Protein AF-G8TFI2-F1 (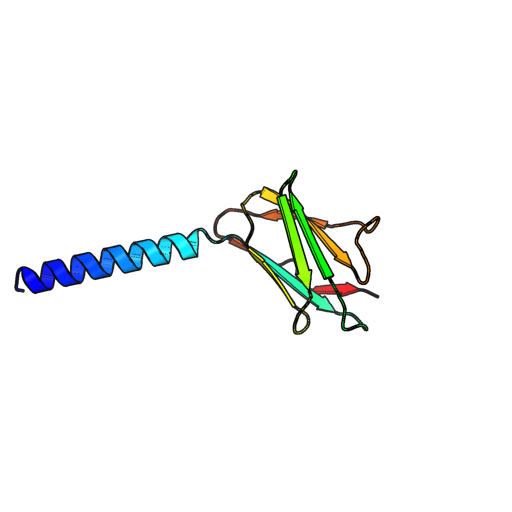afdb_monomer)

Radius of gyration: 19.28 Å; Cα contacts (8 Å, |Δi|>4): 176; chains: 1; bounding box: 40×26×60 Å

Sequence (102 aa):
MDKTVATFIGVVCVVVGLHASRAMHQTNITGKVSSERDSVWVFAVNGKDSLKTMVSNGKFRFKVKPGAWRVTVTKKHPIDEGGQTVEVSEGRTLDMGTIILN

Solvent-accessible surface area (backbone atoms only — not comparable to full-atom values): 5851 Å² total; per-residue (Å²): 133,56,72,68,58,55,52,51,52,52,53,52,52,52,52,52,50,55,55,48,50,59,59,50,58,48,16,31,44,33,34,35,47,49,52,97,59,80,70,34,38,38,38,39,38,40,96,90,49,72,50,76,47,64,45,52,96,48,26,46,76,44,82,50,77,62,44,64,32,38,36,29,75,36,76,64,84,76,85,82,62,80,55,54,75,44,79,38,55,77,38,35,73,44,71,73,48,75,44,77,50,131

pLDDT: mean 90.27, std 9.47, range [54.78, 98.06]

Nearest PDB structures (foldseek):
  6d10-assembly1_A  TM=6.790E-01  e=4.500E-02  Pseudomonas aeruginosa PAO1
  7s8u-assembly1_A  TM=5.318E-01  e=6.971E-02  Equus caballus
  7pmw-assembly1_A  TM=5.169E-01  e=4.274E-01  Homo sapiens
  7tvj-assembly1_B  TM=5.759E-01  e=8.598E+00  synthetic construct
  8ro2-assembly1_A  TM=1.958E-01  e=1.092E+00  Homo sapiens

Structure (mmCIF, N/CA/C/O backbone):
data_AF-G8TFI2-F1
#
_entry.id   AF-G8TFI2-F1
#
loop_
_atom_site.group_PDB
_atom_site.id
_atom_site.type_symbol
_atom_site.label_atom_id
_atom_site.label_alt_id
_atom_site.label_comp_id
_atom_site.label_asym_id
_atom_site.label_entity_id
_atom_site.label_seq_id
_atom_site.pdbx_PDB_ins_code
_atom_site.Cartn_x
_atom_site.Cartn_y
_atom_site.Cartn_z
_atom_site.occupancy
_atom_site.B_iso_or_equiv
_atom_site.auth_seq_id
_atom_site.auth_comp_id
_atom_site.auth_asym_id
_atom_site.auth_atom_id
_atom_site.pdbx_PDB_model_num
ATOM 1 N N . MET A 1 1 ? 21.184 -6.133 -41.954 1.00 64.06 1 MET A N 1
ATOM 2 C CA . MET A 1 1 ? 20.145 -5.393 -41.211 1.00 64.06 1 MET A CA 1
ATOM 3 C C . MET A 1 1 ? 20.298 -3.930 -41.556 1.00 64.06 1 MET A C 1
ATOM 5 O O . MET A 1 1 ? 21.393 -3.402 -41.397 1.00 64.06 1 MET A O 1
ATOM 9 N N . ASP A 1 2 ? 19.243 -3.310 -42.071 1.00 89.19 2 ASP A N 1
ATOM 10 C CA . ASP A 1 2 ? 19.311 -1.920 -42.511 1.00 89.19 2 ASP A CA 1
ATOM 11 C C . ASP A 1 2 ? 19.384 -0.979 -41.311 1.00 89.19 2 ASP A C 1
ATOM 13 O O . ASP A 1 2 ? 18.817 -1.254 -40.250 1.00 89.19 2 ASP A O 1
ATOM 17 N N . LYS A 1 3 ? 20.082 0.149 -41.478 1.00 87.56 3 LYS A N 1
ATOM 18 C CA . LYS A 1 3 ? 20.286 1.143 -40.411 1.00 87.56 3 LYS A CA 1
ATOM 19 C C . LYS A 1 3 ? 18.956 1.581 -39.790 1.00 87.56 3 LYS A C 1
ATOM 21 O O . LYS A 1 3 ? 18.861 1.684 -38.575 1.00 87.56 3 LYS A O 1
ATOM 26 N N . THR A 1 4 ? 17.914 1.722 -40.607 1.00 92.44 4 THR A N 1
ATOM 27 C CA . THR A 1 4 ? 16.553 2.064 -40.172 1.00 92.44 4 THR A CA 1
ATOM 28 C C . THR A 1 4 ? 15.945 1.013 -39.242 1.00 92.44 4 THR A C 1
ATOM 30 O O . THR A 1 4 ? 15.355 1.363 -38.222 1.00 92.44 4 THR A O 1
ATOM 33 N N . VAL A 1 5 ? 16.126 -0.276 -39.550 1.00 94.00 5 VAL A N 1
ATOM 34 C CA . VAL A 1 5 ? 15.628 -1.380 -38.712 1.00 94.00 5 VAL A CA 1
ATOM 35 C C . VAL A 1 5 ? 16.362 -1.395 -37.372 1.00 94.00 5 VAL A C 1
ATOM 37 O O . VAL A 1 5 ? 15.729 -1.516 -36.325 1.00 94.00 5 VAL A O 1
ATOM 40 N N . ALA A 1 6 ? 17.682 -1.189 -37.388 1.00 92.69 6 ALA A N 1
ATOM 41 C CA . ALA A 1 6 ? 18.479 -1.097 -36.167 1.00 92.69 6 ALA A CA 1
ATOM 42 C C . ALA A 1 6 ? 18.059 0.098 -35.288 1.00 92.69 6 ALA A C 1
ATOM 44 O O . ALA A 1 6 ? 17.901 -0.056 -34.077 1.00 92.69 6 ALA A O 1
ATOM 45 N N . THR A 1 7 ? 17.814 1.270 -35.888 1.00 94.88 7 THR A N 1
ATOM 46 C CA . THR A 1 7 ? 17.320 2.455 -35.168 1.00 94.88 7 THR A CA 1
ATOM 47 C C . THR A 1 7 ? 15.948 2.207 -34.547 1.00 94.88 7 THR A C 1
ATOM 49 O O . THR A 1 7 ? 15.743 2.539 -33.381 1.00 94.88 7 THR A O 1
ATOM 52 N N . PHE A 1 8 ? 15.020 1.591 -35.283 1.00 95.38 8 PHE A N 1
ATOM 53 C CA . PHE A 1 8 ? 13.682 1.301 -34.770 1.00 95.38 8 PHE A CA 1
ATOM 54 C C . PHE A 1 8 ? 13.718 0.350 -33.565 1.00 95.38 8 PHE A C 1
ATOM 56 O O . PHE A 1 8 ? 13.115 0.647 -32.535 1.00 95.38 8 PHE A O 1
ATOM 63 N N . ILE A 1 9 ? 14.489 -0.742 -33.651 1.00 95.69 9 ILE A N 1
ATOM 64 C CA . ILE A 1 9 ? 14.685 -1.673 -32.528 1.00 95.69 9 ILE A CA 1
ATOM 65 C C . ILE A 1 9 ? 15.277 -0.938 -31.321 1.00 95.69 9 ILE A C 1
ATOM 67 O O . ILE A 1 9 ? 14.774 -1.086 -30.209 1.00 95.69 9 ILE A O 1
ATOM 71 N N . GLY A 1 10 ? 16.295 -0.098 -31.539 1.00 96.25 10 GLY A N 1
ATOM 72 C CA . GLY A 1 10 ? 16.907 0.698 -30.475 1.00 96.25 10 GLY A CA 1
ATOM 73 C C . GLY A 1 10 ? 15.896 1.578 -29.734 1.00 96.25 10 GLY A C 1
ATOM 74 O O . GLY A 1 10 ? 15.856 1.565 -28.505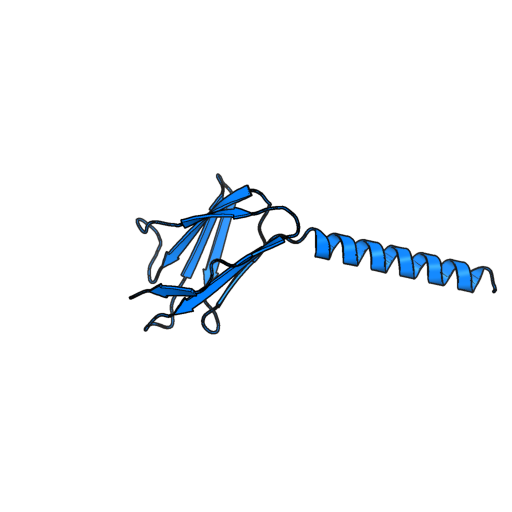 1.00 96.25 10 GLY A O 1
ATOM 75 N N . VAL A 1 11 ? 15.028 2.288 -30.463 1.00 96.50 11 VAL A N 1
ATOM 76 C CA . VAL A 1 11 ? 13.981 3.131 -29.861 1.00 96.50 11 VAL A CA 1
ATOM 77 C C . VAL A 1 11 ? 12.982 2.293 -29.062 1.00 96.50 11 VAL A C 1
ATOM 79 O O . VAL A 1 11 ? 12.675 2.642 -27.921 1.00 96.50 11 VAL A O 1
ATOM 82 N N . VAL A 1 12 ? 12.510 1.168 -29.611 1.00 96.56 12 VAL A N 1
ATOM 83 C CA . VAL A 1 12 ? 11.579 0.270 -28.905 1.00 96.56 12 VAL A CA 1
ATOM 84 C C . VAL A 1 12 ? 12.200 -0.249 -27.606 1.00 96.56 12 VAL A C 1
ATOM 86 O O . VAL A 1 12 ? 11.553 -0.195 -26.562 1.00 96.56 12 VAL A O 1
ATOM 89 N N . CYS A 1 13 ? 13.463 -0.682 -27.631 1.00 95.12 13 CYS A N 1
ATOM 90 C CA . CYS A 1 13 ? 14.167 -1.150 -26.436 1.00 95.12 13 CYS A CA 1
ATOM 91 C C . CYS A 1 13 ? 14.274 -0.065 -25.355 1.00 95.12 13 CYS A C 1
ATOM 93 O O . CYS A 1 13 ? 14.042 -0.357 -24.182 1.00 95.12 13 CYS A O 1
ATOM 95 N N . VAL A 1 14 ? 14.570 1.184 -25.730 1.00 95.94 14 VAL A N 1
ATOM 96 C CA . VAL A 1 14 ? 14.638 2.308 -24.778 1.00 95.94 14 VAL A CA 1
ATOM 97 C C . VAL A 1 14 ? 13.271 2.584 -24.151 1.00 95.94 14 VAL A C 1
ATOM 99 O O . VAL A 1 14 ? 13.175 2.735 -22.932 1.00 95.94 14 VAL A O 1
ATOM 102 N N . VAL A 1 15 ? 12.203 2.607 -24.954 1.00 94.94 15 VAL A N 1
ATOM 103 C CA . VAL A 1 15 ? 10.838 2.842 -24.458 1.00 94.94 15 VAL A CA 1
ATOM 104 C C . VAL A 1 15 ? 10.414 1.725 -23.505 1.00 94.94 15 VAL A C 1
ATOM 106 O O . VAL A 1 15 ? 9.971 2.003 -22.390 1.00 94.94 15 VAL A O 1
ATOM 109 N N . VAL A 1 16 ? 10.603 0.463 -23.897 1.00 93.94 16 VAL A N 1
ATOM 110 C CA . VAL A 1 16 ? 10.288 -0.692 -23.045 1.00 93.94 16 VAL A CA 1
ATOM 111 C C . VAL A 1 16 ? 11.094 -0.644 -21.747 1.00 93.94 16 VAL A C 1
ATOM 113 O O . VAL A 1 16 ? 10.519 -0.818 -20.674 1.00 93.94 16 VAL A O 1
ATOM 116 N N . GLY A 1 17 ? 12.391 -0.333 -21.819 1.00 91.12 17 GLY A N 1
ATOM 117 C CA . GLY A 1 17 ? 13.251 -0.194 -20.645 1.00 91.12 17 GLY A CA 1
ATOM 118 C C . GLY A 1 17 ? 12.770 0.886 -19.673 1.00 91.12 17 GLY A C 1
ATOM 119 O O . GLY A 1 17 ? 12.713 0.650 -18.467 1.00 91.12 17 GLY A O 1
ATOM 120 N N . LEU A 1 18 ? 12.344 2.046 -20.182 1.00 91.62 18 LEU A N 1
ATOM 121 C CA . LEU A 1 18 ? 11.806 3.131 -19.357 1.00 91.62 18 LEU A CA 1
ATOM 122 C C . LEU A 1 18 ? 10.472 2.761 -18.689 1.00 91.62 18 LEU A C 1
ATOM 124 O O . LEU A 1 18 ? 10.222 3.125 -17.539 1.00 91.62 18 LEU A O 1
ATOM 128 N N . HIS A 1 19 ? 9.594 2.046 -19.393 1.00 89.81 19 HIS A N 1
ATOM 129 C CA . HIS A 1 19 ? 8.334 1.585 -18.811 1.00 89.81 19 HIS A CA 1
ATOM 130 C C . HIS A 1 19 ? 8.557 0.488 -17.764 1.00 89.81 19 HIS A C 1
ATOM 132 O O . HIS A 1 19 ? 7.931 0.524 -16.701 1.00 89.81 19 HIS A O 1
ATOM 138 N N . ALA A 1 20 ? 9.479 -0.441 -18.027 1.00 84.50 20 ALA A N 1
ATOM 139 C CA . ALA A 1 20 ? 9.856 -1.487 -17.086 1.00 84.50 20 ALA A CA 1
ATOM 140 C C . ALA A 1 20 ? 10.466 -0.900 -15.805 1.00 84.50 20 ALA A C 1
ATOM 142 O O . ALA A 1 20 ? 10.044 -1.278 -14.714 1.00 84.50 20 ALA A O 1
ATOM 143 N N . SER A 1 21 ? 11.372 0.081 -15.906 1.00 82.81 21 SER A N 1
ATOM 144 C CA . SER A 1 21 ? 11.969 0.717 -14.724 1.00 82.81 21 SER A CA 1
ATOM 145 C C . SER A 1 21 ? 10.913 1.401 -13.853 1.00 82.81 21 SER A C 1
ATOM 147 O O . SER A 1 21 ? 10.854 1.166 -12.648 1.00 82.81 21 SER A O 1
ATOM 149 N N . ARG A 1 22 ? 9.987 2.161 -14.452 1.00 80.81 22 ARG A N 1
ATOM 150 C CA . ARG A 1 22 ? 8.870 2.782 -13.714 1.00 80.81 22 ARG A CA 1
ATOM 151 C C . ARG A 1 22 ? 8.000 1.761 -12.983 1.00 80.81 22 ARG A C 1
ATOM 153 O O . ARG A 1 22 ? 7.556 2.038 -11.870 1.00 80.81 22 ARG A O 1
ATOM 160 N N . ALA A 1 23 ? 7.749 0.604 -13.593 1.00 75.56 23 ALA A N 1
ATOM 161 C CA . ALA A 1 23 ? 7.013 -0.477 -12.947 1.00 75.56 23 ALA A CA 1
ATOM 162 C C . ALA A 1 23 ? 7.809 -1.100 -11.787 1.00 75.56 23 ALA A C 1
ATOM 164 O O . ALA A 1 23 ? 7.231 -1.367 -10.736 1.00 75.56 23 ALA A O 1
ATOM 165 N N . MET A 1 24 ? 9.125 -1.272 -11.944 1.00 77.94 24 MET A N 1
ATOM 166 C CA . MET A 1 24 ? 10.008 -1.834 -10.915 1.00 77.94 24 MET A CA 1
ATOM 167 C C . MET A 1 24 ? 10.180 -0.923 -9.700 1.00 77.94 24 MET A C 1
ATOM 169 O O . MET A 1 24 ? 10.325 -1.435 -8.601 1.00 77.94 24 MET A O 1
ATOM 173 N N . HIS A 1 25 ? 10.109 0.401 -9.854 1.00 84.06 25 HIS A N 1
ATOM 174 C CA . HIS A 1 25 ? 10.161 1.335 -8.718 1.00 84.06 25 HIS A CA 1
ATOM 175 C C . HIS A 1 25 ? 8.810 1.494 -7.996 1.00 84.06 25 HIS A C 1
ATOM 177 O O . HIS A 1 25 ? 8.707 2.200 -6.987 1.00 84.06 25 HIS A O 1
ATOM 183 N N . GLN A 1 26 ? 7.744 0.844 -8.480 1.00 87.00 26 GLN A N 1
ATOM 184 C CA . GLN A 1 26 ? 6.436 0.952 -7.851 1.00 87.00 26 GLN A CA 1
ATOM 185 C C . GLN A 1 26 ? 6.410 0.216 -6.508 1.00 87.00 26 GLN A C 1
ATOM 187 O O . GLN A 1 26 ? 6.457 -1.009 -6.439 1.00 87.00 26 GLN A O 1
ATOM 192 N N . THR A 1 27 ? 6.229 0.985 -5.442 1.00 95.19 27 THR A N 1
ATOM 193 C CA . THR A 1 27 ? 6.149 0.473 -4.075 1.00 95.19 27 THR A CA 1
ATOM 194 C C . THR A 1 27 ? 4.687 0.426 -3.633 1.00 95.19 27 THR A C 1
ATOM 196 O O . THR A 1 27 ? 3.943 1.386 -3.853 1.00 95.19 27 THR A O 1
ATOM 199 N N . ASN A 1 28 ? 4.235 -0.696 -3.066 1.00 96.81 28 ASN A N 1
ATOM 200 C CA . ASN A 1 28 ? 2.825 -0.881 -2.709 1.00 96.81 28 ASN A CA 1
ATOM 201 C C . ASN A 1 28 ? 2.638 -1.470 -1.310 1.00 96.81 28 ASN A C 1
ATOM 203 O O . ASN A 1 28 ? 3.451 -2.269 -0.858 1.00 96.81 28 ASN A O 1
ATOM 207 N N . ILE A 1 29 ? 1.505 -1.148 -0.687 1.00 98.00 29 ILE A N 1
ATOM 208 C CA . ILE A 1 29 ? 0.972 -1.858 0.482 1.00 98.00 29 ILE A CA 1
ATOM 209 C C . ILE A 1 29 ? -0.335 -2.517 0.052 1.00 98.00 29 ILE A C 1
ATOM 211 O O . ILE A 1 29 ? -1.191 -1.852 -0.535 1.00 98.00 29 ILE A O 1
ATOM 215 N N . THR A 1 30 ? -0.502 -3.806 0.315 1.00 98.06 30 THR A N 1
ATOM 216 C CA . THR A 1 30 ? -1.736 -4.546 0.032 1.00 98.06 30 THR A CA 1
ATOM 217 C C . THR A 1 30 ? -2.210 -5.303 1.256 1.00 98.06 30 THR A C 1
ATOM 219 O O . THR A 1 30 ? -1.450 -5.525 2.190 1.00 98.06 30 THR A O 1
ATOM 222 N N . GLY A 1 31 ? -3.465 -5.729 1.229 1.00 97.44 31 GLY A N 1
ATOM 223 C CA . GLY A 1 31 ? -3.982 -6.674 2.204 1.00 97.44 31 GLY A CA 1
ATOM 224 C C . GLY A 1 31 ? -5.388 -7.128 1.854 1.00 97.44 31 GLY A C 1
ATOM 225 O O . GLY A 1 31 ? -6.060 -6.555 0.986 1.00 97.44 31 GLY A O 1
ATOM 226 N N . LYS A 1 32 ? -5.819 -8.182 2.538 1.00 96.75 32 LYS A N 1
ATOM 227 C CA . LYS A 1 32 ? -7.194 -8.671 2.549 1.00 96.75 32 LYS A CA 1
ATOM 228 C C . LYS A 1 32 ? -7.874 -8.216 3.830 1.00 96.75 32 LYS A C 1
ATOM 230 O O . LYS A 1 32 ? -7.238 -8.121 4.875 1.00 96.75 32 LYS A O 1
ATOM 235 N N . VAL A 1 33 ? -9.171 -7.980 3.751 1.00 94.62 33 VAL A N 1
ATOM 236 C CA . VAL A 1 33 ? -9.999 -7.605 4.889 1.00 94.62 33 VAL A CA 1
ATOM 237 C C . VAL A 1 33 ? -11.195 -8.538 4.943 1.00 94.62 33 VAL A C 1
ATOM 239 O O . VAL A 1 33 ? -11.953 -8.636 3.979 1.00 94.62 33 VAL A O 1
ATOM 242 N N . SER A 1 34 ? -11.345 -9.208 6.079 1.00 92.94 34 SER A N 1
ATOM 243 C CA . SER A 1 34 ? -12.526 -9.985 6.434 1.00 92.94 34 SER A CA 1
ATOM 244 C C . SER A 1 34 ? -13.338 -9.170 7.432 1.00 92.94 34 SER A C 1
ATOM 246 O O . SER A 1 34 ? -12.851 -8.855 8.515 1.00 92.94 34 SER A O 1
ATOM 248 N N . SER A 1 35 ? -14.551 -8.790 7.054 1.00 87.88 35 SER A N 1
ATOM 249 C CA . SER A 1 35 ? -15.450 -7.958 7.852 1.00 87.88 35 SER A CA 1
ATOM 250 C C . SER A 1 35 ? -16.880 -8.394 7.574 1.00 87.88 35 SER A C 1
ATOM 252 O O . SER A 1 35 ? -17.217 -8.693 6.433 1.00 87.88 35 SER A O 1
ATOM 254 N N . GLU A 1 36 ? -17.729 -8.380 8.598 1.00 85.19 36 GLU A N 1
ATOM 255 C CA . GLU A 1 36 ? -19.176 -8.610 8.454 1.00 85.19 36 GLU A CA 1
ATOM 256 C C . GLU A 1 36 ? -19.900 -7.440 7.764 1.00 85.19 36 GLU A C 1
ATOM 258 O O . GLU A 1 36 ? -21.072 -7.538 7.415 1.00 85.19 36 GLU A O 1
ATOM 263 N N . ARG A 1 37 ? -19.214 -6.303 7.600 1.00 77.56 37 ARG A N 1
ATOM 264 C CA . ARG A 1 37 ? -19.735 -5.092 6.956 1.00 77.56 37 ARG A CA 1
ATOM 265 C C . ARG A 1 37 ? -18.981 -4.771 5.675 1.00 77.56 37 ARG A C 1
ATOM 267 O O . ARG A 1 37 ? -17.753 -4.853 5.660 1.00 77.56 37 ARG A O 1
ATOM 274 N N . ASP A 1 38 ? -19.712 -4.255 4.688 1.00 73.62 38 ASP A N 1
ATOM 275 C CA . ASP A 1 38 ? -19.176 -3.899 3.366 1.00 73.62 38 ASP A CA 1
ATOM 276 C C . ASP A 1 38 ? -18.410 -2.565 3.340 1.00 73.62 38 ASP A C 1
ATOM 278 O O . ASP A 1 38 ? -17.504 -2.370 2.534 1.00 73.62 38 ASP A O 1
ATOM 282 N N . SER A 1 39 ? -18.745 -1.625 4.230 1.00 86.25 39 SER A N 1
ATOM 283 C CA . SER A 1 39 ? -18.109 -0.300 4.278 1.00 86.25 39 SER A CA 1
ATOM 284 C C . SER A 1 39 ? -16.899 -0.291 5.209 1.00 86.25 39 SER A C 1
ATOM 286 O O . SER A 1 39 ? -16.995 0.129 6.363 1.00 86.25 39 SER A O 1
ATOM 288 N N . VAL A 1 40 ? -15.754 -0.744 4.699 1.00 92.19 40 VAL A N 1
ATOM 289 C CA . VAL A 1 40 ? -14.466 -0.664 5.401 1.00 92.19 40 VAL A CA 1
ATOM 290 C C . VAL A 1 40 ? -13.527 0.290 4.676 1.00 92.19 40 VAL A C 1
ATOM 292 O O . VAL A 1 40 ? -13.361 0.230 3.458 1.00 92.19 40 VAL A O 1
ATOM 295 N N . TRP A 1 41 ? -12.882 1.159 5.442 1.00 92.81 41 TRP A N 1
ATOM 296 C CA . TRP A 1 41 ? -11.884 2.102 4.970 1.00 92.81 41 TRP A CA 1
ATOM 297 C C . TRP A 1 41 ? -10.498 1.711 5.457 1.00 92.81 41 TRP A C 1
ATOM 299 O O . TRP A 1 41 ? -10.317 1.225 6.570 1.00 92.81 41 TRP A O 1
ATOM 309 N N . VAL A 1 42 ? -9.507 1.980 4.621 1.00 94.62 42 VAL A N 1
ATOM 310 C CA . VAL A 1 42 ? -8.096 1.850 4.958 1.00 94.62 42 VAL A CA 1
ATOM 311 C C . VAL A 1 42 ? -7.461 3.221 4.845 1.00 94.62 42 VAL A C 1
ATOM 313 O O . VAL A 1 42 ? -7.693 3.941 3.872 1.00 94.62 42 VAL A O 1
ATOM 316 N N . PHE A 1 43 ? -6.660 3.575 5.837 1.00 95.00 43 PHE A N 1
ATOM 317 C CA . PHE A 1 43 ? -5.866 4.791 5.880 1.00 95.00 43 PHE A CA 1
ATOM 318 C C . PHE A 1 43 ? -4.401 4.406 6.017 1.00 95.00 43 PHE A C 1
ATOM 320 O O . PHE A 1 43 ? -4.077 3.495 6.770 1.00 95.00 43 PHE A O 1
ATOM 327 N N . ALA A 1 44 ? -3.519 5.100 5.311 1.00 95.75 44 ALA A N 1
ATOM 328 C CA . ALA A 1 44 ? -2.079 4.950 5.459 1.00 95.75 44 ALA A CA 1
ATOM 329 C C . ALA A 1 44 ? -1.466 6.334 5.670 1.00 95.75 44 ALA A C 1
ATOM 331 O O . ALA A 1 44 ? -1.754 7.250 4.902 1.00 95.75 44 ALA A O 1
ATOM 332 N N . VAL A 1 45 ? -0.647 6.495 6.708 1.00 95.31 45 VAL A N 1
ATOM 333 C CA . VAL A 1 45 ? -0.019 7.773 7.072 1.00 95.31 45 VAL A CA 1
ATOM 334 C C . VAL A 1 45 ? 1.488 7.592 7.222 1.00 95.31 45 VAL A C 1
ATOM 336 O O . VAL A 1 45 ? 1.936 6.676 7.910 1.00 95.31 45 VAL A O 1
ATOM 339 N N . ASN A 1 46 ? 2.261 8.487 6.614 1.00 95.38 46 ASN A N 1
ATOM 340 C CA . ASN A 1 46 ? 3.710 8.598 6.766 1.00 95.38 46 ASN A CA 1
ATOM 341 C C . ASN A 1 46 ? 4.064 10.087 6.897 1.00 95.38 46 ASN A C 1
ATOM 343 O O . ASN A 1 46 ? 4.037 10.842 5.925 1.00 95.38 46 ASN A O 1
ATOM 347 N N . GLY A 1 47 ? 4.336 10.535 8.125 1.00 91.31 47 GLY A N 1
ATOM 348 C CA . GLY A 1 47 ? 4.591 11.946 8.417 1.00 91.31 47 GLY A CA 1
ATOM 349 C C . GLY A 1 47 ? 3.427 12.847 7.987 1.00 91.31 47 GLY A C 1
ATOM 350 O O . GLY A 1 47 ? 2.360 12.814 8.595 1.00 91.31 47 GLY A O 1
ATOM 351 N N . LYS A 1 48 ? 3.648 13.662 6.947 1.00 92.69 48 LYS A N 1
ATOM 352 C CA . LYS A 1 48 ? 2.636 14.561 6.356 1.00 92.69 48 LYS A CA 1
ATOM 353 C C . LYS A 1 48 ? 1.869 13.930 5.190 1.00 92.69 48 LYS A C 1
ATOM 355 O O . LYS A 1 48 ? 0.822 14.448 4.810 1.00 92.69 48 LYS A O 1
ATOM 360 N N . ASP A 1 49 ? 2.382 12.840 4.625 1.00 94.50 49 ASP A N 1
ATOM 361 C CA . ASP A 1 49 ? 1.733 12.132 3.530 1.00 94.50 49 ASP A CA 1
ATOM 362 C C . ASP A 1 49 ? 0.640 11.220 4.110 1.00 94.50 49 ASP A C 1
ATOM 364 O O . ASP A 1 49 ? 0.851 10.495 5.087 1.00 94.50 49 ASP A O 1
ATOM 368 N N . SER A 1 50 ? -0.549 11.247 3.506 1.00 94.06 50 SER A N 1
ATOM 369 C CA . SER A 1 50 ? -1.644 10.348 3.872 1.00 94.06 50 SER A CA 1
ATOM 370 C C . SER A 1 50 ? -2.407 9.865 2.646 1.00 94.06 50 SER A C 1
ATOM 372 O O . SER A 1 50 ? -2.515 10.561 1.637 1.00 94.06 50 SER A O 1
ATOM 374 N N . LEU A 1 51 ? -2.925 8.645 2.735 1.00 95.50 51 LEU A N 1
ATOM 375 C CA . LEU A 1 51 ? -3.736 8.003 1.711 1.00 95.50 51 LEU A CA 1
ATOM 376 C C . LEU A 1 51 ? -4.961 7.375 2.367 1.00 95.50 51 LEU A C 1
ATOM 378 O O . LEU A 1 51 ? -4.905 6.902 3.502 1.00 95.50 51 LEU A O 1
ATOM 382 N N . LYS A 1 52 ? -6.062 7.336 1.621 1.00 94.62 52 LYS A N 1
ATOM 383 C CA . LYS A 1 52 ? -7.315 6.704 2.026 1.00 94.62 52 LYS A CA 1
ATOM 384 C C . LYS A 1 52 ? -7.856 5.892 0.861 1.00 94.62 52 LYS A C 1
ATOM 386 O O . LYS A 1 52 ? -7.847 6.366 -0.271 1.00 94.62 52 LYS A O 1
ATOM 391 N N . THR A 1 53 ? -8.348 4.692 1.135 1.00 95.12 53 THR A N 1
ATOM 392 C CA . THR A 1 53 ? -9.075 3.887 0.150 1.00 95.12 53 THR A CA 1
ATOM 393 C C . THR A 1 53 ? -10.184 3.087 0.816 1.00 95.12 53 THR A C 1
ATOM 395 O O . THR A 1 53 ? -10.097 2.772 2.002 1.00 95.12 53 THR A O 1
ATOM 398 N N . MET A 1 54 ? -11.237 2.774 0.070 1.00 93.50 54 MET A N 1
ATOM 399 C CA . MET A 1 54 ? -12.252 1.824 0.515 1.00 93.50 54 MET A CA 1
ATOM 400 C C . MET A 1 54 ? -11.784 0.409 0.169 1.00 93.50 54 MET A C 1
ATOM 402 O O . MET A 1 54 ? -11.169 0.186 -0.876 1.00 93.50 54 MET A O 1
ATOM 406 N N . VAL A 1 55 ? -12.074 -0.552 1.040 1.00 94.25 55 VAL A N 1
ATOM 407 C CA . VAL A 1 55 ? -11.888 -1.969 0.728 1.00 94.25 55 VAL A CA 1
ATOM 408 C C . VAL A 1 55 ? -12.837 -2.341 -0.409 1.00 94.25 55 VAL A C 1
ATOM 410 O O . VAL A 1 55 ? -14.034 -2.088 -0.339 1.00 94.25 55 VAL A O 1
ATOM 413 N N . SER A 1 56 ? -12.304 -2.966 -1.456 1.00 93.56 56 SER A N 1
ATOM 414 C CA . SER A 1 56 ? -13.077 -3.459 -2.596 1.00 93.56 56 SER A CA 1
ATOM 415 C C . SER A 1 56 ? -12.809 -4.946 -2.784 1.00 93.56 56 SER A C 1
ATOM 417 O O . SER A 1 56 ? -11.654 -5.374 -2.788 1.00 93.56 56 SER A O 1
ATOM 419 N N . ASN A 1 57 ? -13.871 -5.750 -2.906 1.00 92.06 57 ASN A N 1
ATOM 420 C CA . ASN A 1 57 ? -13.785 -7.213 -3.016 1.00 92.06 57 ASN A CA 1
ATOM 421 C C . ASN A 1 57 ? -12.919 -7.844 -1.905 1.00 92.06 57 ASN A C 1
ATOM 423 O O . ASN A 1 57 ? -12.070 -8.701 -2.165 1.00 92.06 57 ASN A O 1
ATOM 427 N N . GLY A 1 58 ? -13.079 -7.347 -0.671 1.00 93.00 58 GLY A N 1
ATOM 428 C CA . GLY A 1 58 ? -12.318 -7.796 0.498 1.00 93.00 58 GLY A CA 1
ATOM 429 C C . GLY A 1 58 ? -10.819 -7.491 0.432 1.00 93.00 58 GLY A C 1
ATOM 430 O O . GLY A 1 58 ? -10.039 -8.153 1.111 1.00 93.00 58 GLY A O 1
ATOM 431 N N . LYS A 1 59 ? -10.373 -6.549 -0.411 1.00 96.12 59 LYS A N 1
ATOM 432 C CA . LYS A 1 59 ? -8.957 -6.199 -0.592 1.00 96.12 59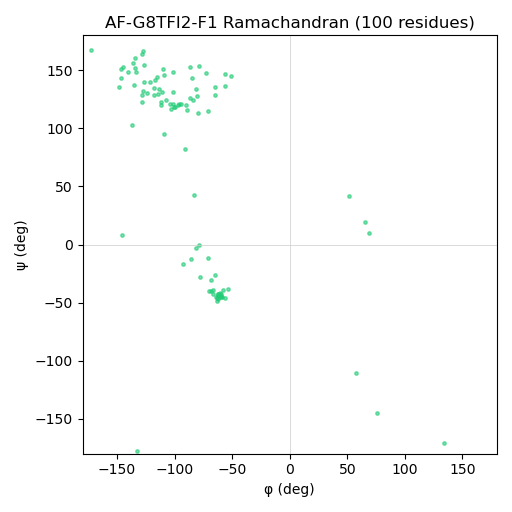 LYS A CA 1
ATOM 433 C C . LYS A 1 59 ? -8.739 -4.694 -0.641 1.00 96.12 59 LYS A C 1
ATOM 435 O O . LYS A 1 59 ? -9.617 -3.931 -1.033 1.00 96.12 59 LYS A O 1
ATOM 440 N N . PHE A 1 60 ? -7.524 -4.275 -0.311 1.00 96.50 60 PHE A N 1
ATOM 441 C CA . PHE A 1 60 ? -7.057 -2.912 -0.541 1.00 96.50 60 PHE A CA 1
ATOM 442 C C . PHE A 1 60 ? -5.657 -2.905 -1.156 1.00 96.50 60 PHE A C 1
ATOM 444 O O . PHE A 1 60 ? -4.907 -3.884 -1.090 1.00 96.50 60 PHE A O 1
ATOM 451 N N . ARG A 1 61 ? -5.312 -1.770 -1.767 1.00 97.12 61 ARG A N 1
ATOM 452 C CA . ARG A 1 61 ? -3.982 -1.492 -2.304 1.00 97.12 61 ARG A CA 1
ATOM 453 C C . ARG A 1 61 ? -3.686 -0.002 -2.200 1.00 97.12 61 ARG A C 1
ATOM 455 O O . ARG A 1 61 ? -4.502 0.815 -2.615 1.00 97.12 61 ARG A O 1
ATOM 462 N N . PHE A 1 62 ? -2.484 0.325 -1.749 1.00 97.12 62 PHE A N 1
ATOM 463 C CA . PHE A 1 62 ? -1.887 1.647 -1.878 1.00 97.12 62 PHE A CA 1
ATOM 464 C C . PHE A 1 62 ? -0.635 1.580 -2.735 1.00 97.12 62 PHE A C 1
ATOM 466 O O . PHE A 1 62 ? 0.143 0.639 -2.607 1.00 97.12 62 PHE A O 1
ATOM 473 N N . LYS A 1 63 ? -0.425 2.604 -3.564 1.00 96.06 63 LYS A N 1
ATOM 474 C CA . LYS A 1 63 ? 0.890 2.938 -4.112 1.00 96.06 63 LYS A CA 1
ATOM 475 C C . LYS A 1 63 ? 1.497 3.995 -3.194 1.00 96.06 63 LYS A C 1
ATOM 477 O O . LYS A 1 63 ? 0.887 5.044 -3.007 1.00 96.06 63 LYS A O 1
ATOM 482 N N . VAL A 1 64 ? 2.657 3.709 -2.618 1.00 95.56 64 VAL A N 1
ATOM 483 C CA . VAL A 1 64 ? 3.302 4.555 -1.605 1.00 95.56 64 VAL A CA 1
ATOM 484 C C . VAL A 1 64 ? 4.743 4.864 -1.983 1.00 95.56 64 VAL A C 1
ATOM 486 O O . VAL A 1 64 ? 5.309 4.229 -2.870 1.00 95.56 64 VAL A O 1
ATOM 489 N N . LYS A 1 65 ? 5.347 5.837 -1.301 1.00 94.69 65 LYS A N 1
ATOM 490 C CA . LYS A 1 65 ? 6.806 5.985 -1.277 1.00 94.69 65 LYS A CA 1
ATOM 491 C C . LYS A 1 65 ? 7.405 4.975 -0.285 1.00 94.69 65 LYS A C 1
ATOM 493 O O . LYS A 1 65 ? 6.710 4.609 0.668 1.00 94.69 65 LYS A O 1
ATOM 498 N N . PRO A 1 66 ? 8.664 4.553 -0.471 1.00 95.75 66 PRO A N 1
ATOM 499 C CA . PRO A 1 66 ? 9.369 3.749 0.524 1.00 95.75 66 PRO A CA 1
ATOM 500 C C . PRO A 1 66 ? 9.414 4.446 1.892 1.00 95.75 66 PRO A C 1
ATOM 502 O O . PRO A 1 66 ? 9.488 5.675 1.952 1.00 95.75 66 PRO A O 1
ATOM 505 N N . GLY A 1 67 ? 9.376 3.664 2.970 1.00 95.81 67 GLY A N 1
ATOM 506 C CA . GLY A 1 67 ? 9.487 4.129 4.355 1.00 95.81 67 GLY A CA 1
ATOM 507 C C . GLY A 1 67 ? 8.450 3.525 5.306 1.00 95.81 67 GLY A C 1
ATOM 508 O O . GLY A 1 67 ? 7.685 2.630 4.935 1.00 95.81 67 GLY A O 1
ATOM 509 N N . ALA A 1 68 ? 8.408 4.066 6.524 1.00 97.25 68 ALA A N 1
ATOM 510 C CA . ALA A 1 68 ? 7.513 3.645 7.598 1.00 97.25 68 ALA A CA 1
ATOM 511 C C . ALA A 1 68 ? 6.096 4.214 7.428 1.00 97.25 68 ALA A C 1
ATOM 513 O O . ALA A 1 68 ? 5.871 5.418 7.562 1.00 97.25 68 ALA A O 1
ATOM 514 N N . TRP A 1 69 ? 5.115 3.353 7.176 1.00 97.31 69 TRP A N 1
ATOM 515 C CA . TRP A 1 69 ? 3.708 3.733 7.067 1.00 97.31 69 TRP A CA 1
ATOM 516 C C . TRP A 1 69 ? 2.910 3.180 8.238 1.00 97.31 69 TRP A C 1
ATOM 518 O O . TRP A 1 69 ? 2.964 1.988 8.525 1.00 97.31 69 TRP A O 1
ATOM 528 N N . ARG A 1 70 ? 2.108 4.026 8.884 1.00 95.69 70 ARG A N 1
ATOM 529 C CA . ARG A 1 70 ? 1.079 3.581 9.826 1.00 95.69 70 ARG A CA 1
ATOM 530 C C . ARG A 1 70 ? -0.215 3.338 9.066 1.00 95.69 70 ARG A C 1
ATOM 532 O O . ARG A 1 70 ? -0.784 4.281 8.517 1.00 95.69 70 ARG A O 1
ATOM 539 N N . VAL A 1 71 ? -0.665 2.089 9.033 1.00 95.62 71 VAL A N 1
ATOM 540 C CA . VAL A 1 71 ? -1.873 1.664 8.323 1.00 95.62 71 VAL A CA 1
ATOM 541 C C . VAL A 1 71 ? -2.976 1.336 9.322 1.00 95.62 71 VAL A C 1
ATOM 543 O O . VAL A 1 71 ? -2.798 0.495 10.200 1.00 95.62 71 VAL A O 1
ATOM 546 N N . THR A 1 72 ? -4.125 1.982 9.169 1.00 94.25 72 THR A N 1
ATOM 547 C CA . THR A 1 72 ? -5.318 1.776 9.997 1.00 94.25 72 THR A CA 1
ATOM 548 C C . THR A 1 72 ? -6.446 1.264 9.114 1.00 94.25 72 THR A C 1
ATOM 550 O O . THR A 1 72 ? -6.750 1.865 8.082 1.00 94.25 72 THR A O 1
ATOM 553 N N . VAL A 1 73 ? -7.079 0.164 9.518 1.00 92.94 73 VAL A N 1
ATOM 554 C CA . VAL A 1 73 ? -8.246 -0.408 8.836 1.00 92.94 73 VAL A CA 1
ATOM 555 C C . VAL A 1 73 ? -9.444 -0.244 9.754 1.00 92.94 73 VAL A C 1
ATOM 557 O O . VAL A 1 73 ? -9.395 -0.695 10.890 1.00 92.94 73 VAL A O 1
ATOM 560 N N . THR A 1 74 ? -10.496 0.418 9.286 1.00 89.94 74 THR A N 1
ATOM 561 C CA . THR A 1 74 ? -11.587 0.873 10.152 1.00 89.94 74 THR A CA 1
ATOM 562 C C . THR A 1 74 ? -12.942 0.855 9.454 1.00 89.94 74 THR A C 1
ATOM 564 O O . THR A 1 74 ? -13.054 1.055 8.243 1.00 89.94 74 THR A O 1
ATOM 567 N N . LYS A 1 75 ? -14.001 0.655 10.242 1.00 84.81 75 LYS A N 1
ATOM 568 C CA . LYS A 1 75 ? -15.403 0.792 9.813 1.00 84.81 75 LYS A CA 1
ATOM 569 C C . LYS A 1 75 ? -15.907 2.250 9.922 1.00 84.81 75 LYS A C 1
ATOM 571 O O . LYS A 1 75 ? -16.980 2.553 9.404 1.00 84.81 75 LYS A O 1
ATOM 576 N N . LYS A 1 76 ? -15.181 3.157 10.597 1.00 75.06 76 LYS A N 1
ATOM 577 C CA . LYS A 1 76 ? -15.571 4.561 10.871 1.00 75.06 76 LYS A CA 1
ATOM 578 C C . LYS A 1 76 ? -14.426 5.541 10.555 1.00 75.06 76 LYS A C 1
ATOM 58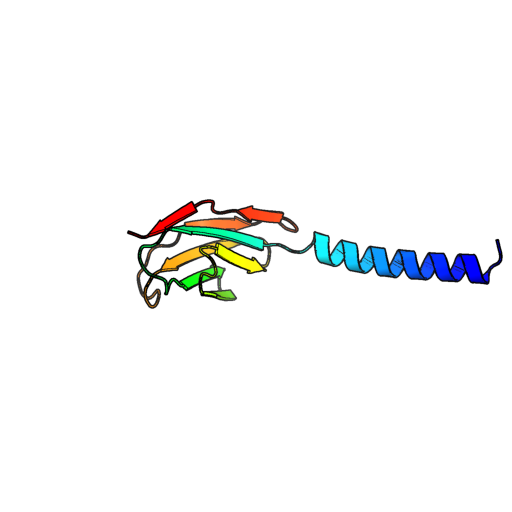0 O O . LYS A 1 76 ? -13.403 5.159 10.006 1.00 75.06 76 LYS A O 1
ATOM 585 N N . HIS A 1 77 ? -14.611 6.844 10.790 1.00 64.88 77 HIS A N 1
ATOM 586 C CA . HIS A 1 77 ? -13.525 7.822 10.619 1.00 64.88 77 HIS A CA 1
ATOM 587 C C . HIS A 1 77 ? -12.416 7.522 11.659 1.00 64.88 77 HIS A C 1
ATOM 589 O O . HIS A 1 77 ? -12.768 7.260 12.808 1.00 64.88 77 HIS A O 1
ATOM 595 N N . PRO A 1 78 ? -11.110 7.531 11.307 1.00 63.38 78 PRO A N 1
ATOM 596 C CA . PRO A 1 78 ? -10.040 6.931 12.102 1.00 63.38 78 PRO A CA 1
ATOM 597 C C . PRO A 1 78 ? -9.565 7.880 13.210 1.00 63.38 78 PRO A C 1
ATOM 599 O O . PRO A 1 78 ? -8.366 8.054 13.395 1.00 63.38 78 PRO A O 1
ATOM 602 N N . ILE A 1 79 ? -10.492 8.549 13.899 1.00 55.31 79 ILE A N 1
ATOM 603 C CA . ILE A 1 79 ? -10.139 9.600 14.858 1.00 55.31 79 ILE A CA 1
ATOM 604 C C . ILE A 1 79 ? -9.348 9.005 16.038 1.00 55.31 79 ILE A C 1
ATOM 606 O O . ILE A 1 79 ? -8.464 9.687 16.537 1.00 55.31 79 ILE A O 1
ATOM 610 N N . ASP A 1 80 ? -9.525 7.713 16.361 1.00 54.78 80 ASP A N 1
ATOM 611 C CA . ASP A 1 80 ? -8.861 7.077 17.514 1.00 54.78 80 ASP A CA 1
ATOM 612 C C . ASP A 1 80 ? -8.469 5.594 17.325 1.00 54.78 80 ASP A C 1
ATOM 614 O O . ASP A 1 80 ? -8.065 4.928 18.277 1.00 54.78 80 ASP A O 1
ATOM 618 N N . GLU A 1 81 ? -8.582 5.028 16.117 1.00 60.38 81 GLU A N 1
ATOM 619 C CA . GLU A 1 81 ? -8.292 3.599 15.918 1.00 60.38 81 GLU A CA 1
ATOM 620 C C . GLU A 1 81 ? -6.790 3.343 15.707 1.00 60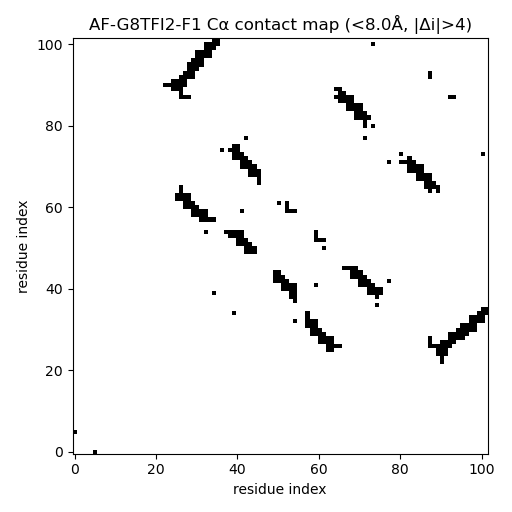.38 81 GLU A C 1
ATOM 622 O O . GLU A 1 81 ? -6.148 3.904 14.811 1.00 60.38 81 GLU A O 1
ATOM 627 N N . GLY A 1 82 ? -6.230 2.472 16.555 1.00 73.19 82 GLY A N 1
ATOM 628 C CA . GLY A 1 82 ? -4.854 1.991 16.455 1.00 73.19 82 GLY A CA 1
ATOM 629 C C . GLY A 1 82 ? -4.532 1.461 15.054 1.00 73.19 82 GLY A C 1
ATOM 630 O O . GLY A 1 82 ? -5.382 0.896 14.369 1.00 73.19 82 GLY A O 1
ATOM 631 N N . GLY A 1 83 ? -3.293 1.670 14.613 1.00 85.88 83 GLY A N 1
ATOM 632 C CA . GLY A 1 83 ? -2.812 1.244 13.300 1.00 85.88 83 GLY A CA 1
ATOM 633 C C . GLY A 1 83 ? -1.544 0.411 13.416 1.00 85.88 83 GLY A C 1
ATOM 634 O O . GLY A 1 83 ? -0.779 0.559 14.369 1.00 85.88 83 GLY A O 1
ATOM 635 N N . GLN A 1 84 ? -1.306 -0.445 12.428 1.00 92.94 84 GLN A N 1
ATOM 636 C CA . GLN A 1 84 ? -0.074 -1.213 12.317 1.00 92.94 84 GLN A CA 1
ATOM 637 C C . GLN A 1 84 ? 0.974 -0.390 11.569 1.00 92.94 84 GLN A C 1
ATOM 639 O O . GLN A 1 84 ? 0.730 0.073 10.454 1.00 92.94 84 GLN A O 1
ATOM 644 N N . THR A 1 85 ? 2.154 -0.225 12.161 1.00 95.25 85 THR A N 1
ATOM 645 C CA . THR A 1 85 ? 3.309 0.341 11.457 1.00 95.25 85 THR A CA 1
ATOM 646 C C . THR A 1 85 ? 3.963 -0.739 10.604 1.00 95.25 85 THR A C 1
ATOM 648 O O . THR A 1 85 ? 4.281 -1.818 11.103 1.00 95.25 85 THR A O 1
ATOM 651 N N . VAL A 1 86 ? 4.170 -0.446 9.323 1.00 96.44 86 VAL A N 1
ATOM 652 C CA . VAL A 1 86 ? 4.842 -1.321 8.360 1.00 96.44 86 VAL A CA 1
ATOM 653 C C . VAL A 1 86 ? 5.975 -0.569 7.671 1.00 96.44 86 VAL A C 1
ATOM 655 O O . VAL A 1 86 ? 5.824 0.598 7.313 1.00 96.44 86 VAL A O 1
ATOM 658 N N . GLU A 1 87 ? 7.101 -1.246 7.468 1.00 96.75 87 GLU A N 1
ATOM 659 C CA . GLU A 1 87 ? 8.247 -0.698 6.742 1.00 96.75 87 GLU A CA 1
ATOM 660 C C . GLU A 1 87 ? 8.208 -1.177 5.292 1.00 96.75 87 GLU A C 1
ATOM 662 O O . GLU A 1 87 ? 8.233 -2.381 5.030 1.00 96.75 87 GLU A O 1
ATOM 667 N N . VAL A 1 88 ? 8.132 -0.247 4.340 1.00 95.94 88 VAL A N 1
ATOM 668 C CA . VAL A 1 88 ? 7.981 -0.585 2.922 1.00 95.94 88 VAL A CA 1
ATOM 669 C C . VAL A 1 88 ? 9.247 -0.221 2.159 1.00 95.94 88 VAL A C 1
ATOM 671 O O . VAL A 1 88 ? 9.643 0.940 2.108 1.00 95.94 88 VAL A O 1
ATOM 674 N N . SER A 1 89 ? 9.883 -1.211 1.537 1.00 94.81 89 SER A N 1
ATOM 675 C CA . SER A 1 89 ? 11.092 -1.003 0.731 1.00 94.81 89 SER A CA 1
ATOM 676 C C . SER A 1 89 ? 10.767 -0.641 -0.718 1.00 94.81 89 SER A C 1
ATOM 678 O O . SER A 1 89 ? 9.746 -1.065 -1.260 1.00 94.81 89 SER A O 1
ATOM 680 N N . GLU A 1 90 ? 11.674 0.087 -1.366 1.00 93.81 90 GLU A N 1
ATOM 681 C CA . GLU A 1 90 ? 11.523 0.499 -2.761 1.00 93.81 90 GLU A CA 1
ATOM 682 C C . GLU A 1 90 ? 11.315 -0.673 -3.723 1.00 93.81 90 GLU A C 1
ATOM 684 O O . GLU A 1 90 ? 11.970 -1.712 -3.627 1.00 93.81 90 GLU A O 1
ATOM 689 N N . GLY A 1 91 ? 10.366 -0.495 -4.645 1.00 92.75 91 GLY A N 1
ATOM 690 C CA . GLY A 1 91 ? 10.055 -1.454 -5.700 1.00 92.75 91 GLY A CA 1
ATOM 691 C C . GLY A 1 91 ? 9.411 -2.747 -5.213 1.00 92.75 91 GLY A C 1
ATOM 692 O O . GLY A 1 91 ? 9.275 -3.706 -5.974 1.00 92.75 91 GLY A O 1
ATOM 693 N N . ARG A 1 92 ? 9.015 -2.805 -3.936 1.00 92.94 92 ARG A N 1
ATOM 694 C CA . ARG A 1 92 ? 8.387 -3.982 -3.338 1.00 92.9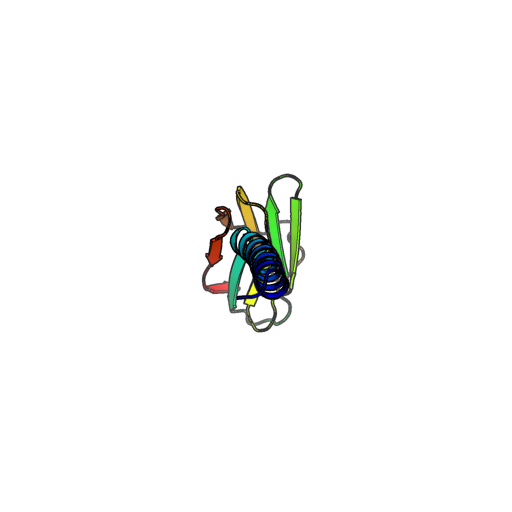4 92 ARG A CA 1
ATOM 695 C C . ARG A 1 92 ? 6.919 -3.741 -3.034 1.00 92.94 92 ARG A C 1
ATOM 697 O O . ARG A 1 92 ? 6.463 -2.630 -2.768 1.00 92.94 92 ARG A O 1
ATOM 704 N N . THR A 1 93 ? 6.168 -4.833 -3.070 1.00 95.50 93 THR A N 1
ATOM 705 C CA . THR A 1 93 ? 4.812 -4.876 -2.531 1.00 95.50 93 THR A CA 1
ATOM 706 C C . THR A 1 93 ? 4.877 -5.543 -1.167 1.00 95.50 93 THR A C 1
ATOM 708 O O . THR A 1 93 ? 5.293 -6.696 -1.077 1.00 95.50 93 THR A O 1
ATOM 711 N N . LEU A 1 94 ? 4.489 -4.816 -0.124 1.00 97.56 94 LEU A N 1
ATOM 712 C CA . LEU A 1 94 ? 4.286 -5.364 1.209 1.00 97.56 94 LEU A CA 1
ATOM 713 C C . LEU A 1 94 ? 2.833 -5.823 1.329 1.00 97.56 94 LEU A C 1
ATOM 715 O O . LEU A 1 94 ? 1.916 -5.016 1.184 1.00 97.56 94 LEU A O 1
ATOM 719 N N . ASP A 1 95 ? 2.628 -7.113 1.585 1.00 97.19 95 ASP A N 1
ATOM 720 C CA . ASP A 1 95 ? 1.310 -7.668 1.886 1.00 97.19 95 ASP A CA 1
ATOM 721 C C . ASP A 1 95 ? 1.126 -7.760 3.405 1.00 97.19 95 ASP A C 1
ATOM 723 O O . ASP A 1 95 ? 1.900 -8.421 4.095 1.00 97.19 95 ASP A O 1
ATOM 727 N N . MET A 1 96 ? 0.099 -7.090 3.919 1.00 96.69 96 MET A N 1
ATOM 728 C CA . MET A 1 96 ? -0.299 -7.121 5.326 1.00 96.69 96 MET A CA 1
ATOM 729 C C . MET A 1 96 ? -1.083 -8.392 5.687 1.00 96.69 96 MET A C 1
ATOM 731 O O . MET A 1 96 ? -1.485 -8.567 6.834 1.00 96.69 96 MET A O 1
ATOM 735 N N . GLY A 1 97 ? -1.317 -9.286 4.722 1.00 96.62 97 GLY A N 1
ATOM 736 C CA . GLY A 1 97 ? -2.036 -10.532 4.942 1.00 96.62 97 GLY A CA 1
ATO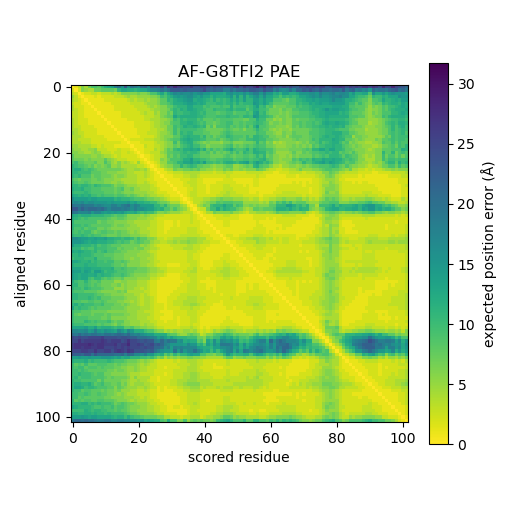M 737 C C . GLY A 1 97 ? -3.540 -10.306 5.070 1.00 96.62 97 GLY A C 1
ATOM 738 O O . GLY A 1 97 ? -4.117 -9.468 4.377 1.00 96.62 97 GLY A O 1
ATOM 739 N N . THR A 1 98 ? -4.196 -11.101 5.920 1.00 95.38 98 THR A N 1
ATOM 740 C CA . THR A 1 98 ? -5.645 -10.999 6.153 1.00 95.38 98 THR A CA 1
ATOM 741 C C . THR A 1 98 ? -5.913 -10.317 7.481 1.00 95.38 98 THR A C 1
ATOM 743 O O . THR A 1 98 ? -5.508 -10.808 8.529 1.00 95.38 98 THR A O 1
ATOM 746 N N . ILE A 1 99 ? -6.629 -9.202 7.421 1.00 93.25 99 ILE A N 1
ATOM 747 C CA . ILE A 1 99 ? -7.016 -8.393 8.569 1.00 93.25 99 ILE A CA 1
ATOM 748 C C . ILE A 1 99 ? -8.470 -8.723 8.885 1.00 93.25 99 ILE A C 1
ATOM 750 O O . ILE A 1 99 ? -9.344 -8.583 8.027 1.00 93.25 99 ILE A O 1
ATOM 754 N N . ILE A 1 100 ? -8.722 -9.195 10.101 1.00 91.38 100 ILE A N 1
ATOM 755 C CA . ILE A 1 100 ? -10.061 -9.562 10.559 1.00 91.38 100 ILE A CA 1
ATOM 756 C C . ILE A 1 100 ? -10.603 -8.407 11.397 1.00 91.38 100 ILE A C 1
ATOM 758 O O . ILE A 1 100 ? -10.013 -8.044 12.413 1.00 91.38 100 ILE A O 1
ATOM 762 N N . LEU A 1 101 ? -11.710 -7.820 10.951 1.00 85.00 101 LEU A N 1
ATOM 763 C CA . LEU A 1 101 ? -12.414 -6.748 11.648 1.00 85.00 101 LEU A CA 1
ATOM 764 C C . LEU A 1 101 ? -13.735 -7.279 12.194 1.00 85.00 101 LEU A C 1
ATOM 766 O O . LEU A 1 101 ? -14.756 -7.267 11.495 1.00 85.00 101 LEU A O 1
ATOM 770 N N . ASN A 1 102 ? -13.704 -7.689 13.458 1.00 76.06 102 ASN A N 1
ATOM 771 C CA . ASN A 1 102 ? -14.902 -8.040 14.219 1.00 76.06 102 ASN A CA 1
ATOM 772 C C . ASN A 1 102 ? -15.728 -6.785 14.533 1.00 76.06 102 ASN A C 1
ATOM 774 O O . ASN A 1 102 ? -15.163 -5.668 14.609 1.00 76.06 102 ASN A O 1
#

Organism: Niastella koreensis (strain DSM 17620 / KACC 11465 / NBRC 106392 / GR20-10) (NCBI:txid700598)

Mean predicted aligned error: 6.05 Å

Secondary structure (DSSP, 8-state):
--HHHHHHHHHHHHHHHHHHHHHHT-EEEEEEEEESSS--EEEEEETTEEEEEE-BTTEEEEEE-SEEEEEEEESS--SS---EEEEE-TT-EEEEEEEEE-

Foldseek 3Di:
DDPVVVVVVVVVVVVVVVVVVVLQQFWKEKEFEAEPDQFKKKWKDDPPDIDIDTQDPRMDMDGDHFAWIFMFIDNDDVPPGHTDIDGIDTSDYHYPYYHYDD

=== Feature glossary ===
A reading guide for the features in this record.

Start from the sequence.

  · Sequence gives the chain of amino acids in standard one-letter code (A=alanine, C=cysteine, …, Y=tyrosine), read N→C. It is the only feature that is directly encoded by the gene; all structural features are derived from the folded form of this sequence.

Fold it, and you get atomic coordinates and the backbone conformation that goes with them.

  · The mmCIF table is the protein's shape written out atom by atom. For each backbone N, Cα, C, and carbonyl O, it records an (x, y, z) coordinate triple in Å plus the residue type, chain letter, and residue number.

  · Backbone dihedral angles. Every residue except chain termini has a φ (preceding-C → N → Cα → C) and a ψ (N → Cα → C → next-N). They are reported in degrees following the IUPAC sign convention. Secondary structure is essentially a statement about which (φ, ψ) basin each residue occupies.

  · DSSP 8-state secondary structure assigns each residue one of H (α-helix), G (3₁₀-helix), I (π-helix), E (extended β-strand), B (isolated β-bridge), T (hydrogen-bonded turn), S (bend), or '-' (coil). The assignment is computed from backbone hydrogen-bond geometry via the Kabsch–Sander algorithm.

  · P-SEA three-state annotation labels each residue as helix, strand, or coil based purely on the geometry of the Cα trace. It serves as a fallback when the full backbone (and thus DSSP) is unavailable.

Summarize the fold with a handful of shape descriptors and a per-residue structural alphabet.

  · Radius of gyration (Rg) is the root-mean-square distance of Cα atoms from their centroid — a single number for overall size and compactness. A globular domain of N residues has Rg ≈ 2.2·N^0.38 Å; an extended or disordered chain has a much larger Rg. The Cα contact count is the number of residue pairs whose Cα atoms are within 8 Å and are more than four positions apart in sequence — a standard proxy for tertiary packing density. The bounding box is the smallest axis-aligned box enclosing all Cα atoms.

  · Foldseek's 3Di representation compresses backbone geometry into a per-residue letter drawn from a learned twenty-state alphabet. It captures the tertiary interaction pattern around each residue — which residues are packed against it in space, regardless of where they are in sequence.

  · Accessible surface area quantifies burial. A residue with SASA near zero is packed into the hydrophobic core; one with SASA >100 Å² sits on the surface. Computed here via the Shrake–Rupley numerical algorith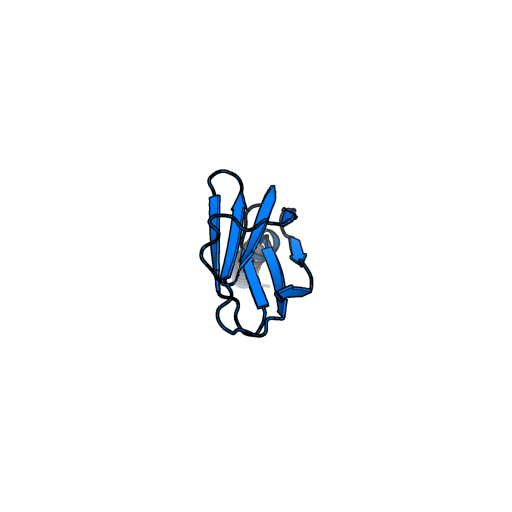m with a 1.4 Å probe.

Ask how reliable the model is.

  · For AlphaFold models, the B-factor field carries pLDDT — the model's own estimate of local accuracy on a 0–100 scale. Regions with pLDDT<50 should be treated as essentially unmodeled; they often correspond to intrinsically disordered segments.

  · For experimental (PDB) structures, the B-factor (temperature factor) quantifies the positional spread of each atom in the crystal — a combination of thermal vibration and static disorder — in units of Å². High B-factors mark flexible loops or poorly resolved regions; low B-factors mark the rigid, well-ordered core.

  · PAE(i, j) answers: if I align the predicted and true structures on residue i, how far off (in Å) do I expect residue j to be? A block-diagonal PAE matrix with low values on the blocks and high values off-diagonal is the signature of a multi-domain protein with confidently predicted domains but uncertain inter-domain orientation.

Place it in context: what it resembles, what it is annotated as, and how it looks.

  · Structural nearest neighbors (via Foldseek easy-search vs the PDB). Reported per hit: target PDB id, E-value, and alignment TM-score. A TM-score above ~0.5 is the conventional threshold for 'same fold'.

  · Functional annotations link the protein to curated databases. InterPro entries identify conserved domains and families by matching the sequence against member-database signatures (Pfam, PROSITE, CDD, …). Gene Ontology (GO) terms describe molecular function, biological process, and cellular component in a controlled vocabulary. CATH places the structure in a hierarchical fold classification (Class/Architecture/Topology/Homologous-superfamily). The organism is the source species.

  · Plot images: a contact map (which residues are close in 3D, as an N×N binary image), a Ramachandran scatter (backbone torsion angles, revealing secondary-structure composition at a glance), and — for Alp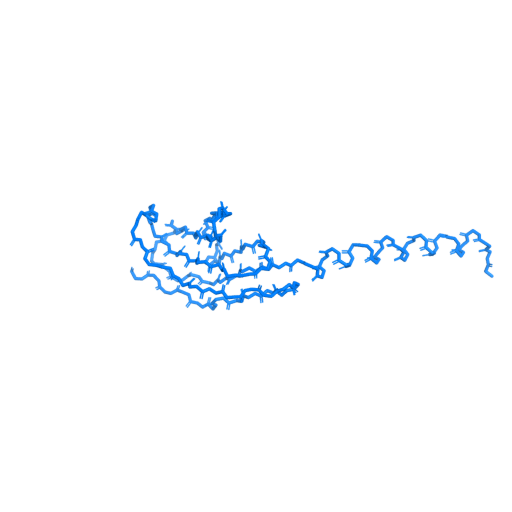haFold structures — a PAE heatmap (pairwise prediction confidence).

  · Structure images are PyMOL renders from six orthogonal camera directions. Cartoon representation draws helices as coils and strands as arrows; sticks shows the backbone as bonds; surface shows the solvent-excluded envelope. Rainbow coloring maps sequence position to hue (blue→red, N→C); chain coloring assigns a distinct color per polypeptide.